Protein AF-U1FER7-F1 (afdb_monomer_lite)

pLDDT: mean 92.05, std 7.96, range [45.12, 98.44]

Secondary structure (DSSP, 8-state):
--S-----------S----PPPTT----GGGGG-------HHHHHHHHHTTS---HHHHHHHHHHHHHHHTT-GGGSPPTTS--HHHHHHHT-

Organism: NCBI:txid1160719

Sequence (93 aa):
PGGCQEALRIYLARDLSPAPRPDGFVPEGEERLMTADWEPLDDLVAAIQDGQCQSPTLVTGVLATALAKAQGRLDDLRPAHSPWPVMDRRRAR

Structure (mmCIF, N/CA/C/O backbone):
data_AF-U1FER7-F1
#
_entry.id   AF-U1FER7-F1
#
loop_
_atom_site.group_PDB
_atom_site.id
_atom_site.type_symbol
_atom_site.label_atom_id
_atom_site.label_alt_id
_atom_site.label_comp_id
_atom_site.label_asym_id
_atom_site.label_entity_id
_atom_site.label_seq_id
_atom_site.pdbx_PDB_ins_code
_atom_site.Cartn_x
_atom_site.Cartn_y
_atom_site.Cartn_z
_atom_site.occupancy
_atom_site.B_iso_or_equiv
_atom_site.auth_seq_id
_atom_site.auth_comp_id
_atom_site.auth_asym_id
_atom_site.auth_atom_id
_atom_site.pdbx_PDB_model_num
ATOM 1 N N . PRO A 1 1 ? -5.752 15.417 -8.898 1.00 45.12 1 PRO A N 1
ATOM 2 C CA . PRO A 1 1 ? -6.653 16.574 -9.145 1.00 45.12 1 PRO A CA 1
ATOM 3 C C . PRO A 1 1 ? -6.014 17.580 -10.114 1.00 45.12 1 PRO A C 1
ATOM 5 O O . PRO A 1 1 ? -4.794 17.590 -10.228 1.00 45.12 1 PRO A O 1
ATOM 8 N N . GLY A 1 2 ? -6.829 18.394 -10.798 1.00 67.00 2 GLY A N 1
ATOM 9 C CA . GLY A 1 2 ? -6.403 19.526 -11.639 1.00 67.00 2 GLY A CA 1
ATOM 10 C C . GLY A 1 2 ? -6.317 19.234 -13.141 1.00 67.00 2 GLY A C 1
ATOM 11 O O . GLY A 1 2 ? -6.990 19.899 -13.917 1.00 67.00 2 GLY A O 1
ATOM 12 N N . GLY A 1 3 ? -5.533 18.228 -13.543 1.00 76.06 3 GLY A N 1
ATOM 13 C CA . GLY A 1 3 ? -5.269 17.934 -14.965 1.00 76.06 3 GLY A CA 1
ATOM 14 C C . GLY A 1 3 ? -5.499 16.485 -15.403 1.00 76.06 3 GLY A C 1
ATOM 15 O O . GLY A 1 3 ? -5.516 16.208 -16.595 1.00 76.06 3 GLY A O 1
ATOM 16 N N . CYS A 1 4 ? -5.708 15.559 -14.461 1.00 75.69 4 CYS A N 1
ATOM 17 C CA . CYS A 1 4 ? -5.905 14.139 -14.749 1.00 75.69 4 CYS A CA 1
ATOM 18 C C . CYS A 1 4 ? -7.061 13.565 -13.919 1.00 75.69 4 CYS A C 1
ATOM 20 O O . CYS A 1 4 ? -7.165 13.833 -12.717 1.00 75.69 4 CYS A O 1
ATOM 22 N N . GLN A 1 5 ? -7.923 12.770 -14.562 1.00 80.44 5 GLN A N 1
ATOM 23 C CA . GLN A 1 5 ? -9.012 12.018 -13.921 1.00 80.44 5 GLN A CA 1
ATOM 24 C C . GLN A 1 5 ? -8.601 10.577 -13.580 1.00 80.44 5 GLN A C 1
ATOM 26 O O . GLN A 1 5 ? -9.411 9.649 -13.648 1.00 80.44 5 GLN A O 1
ATOM 31 N N . GLU A 1 6 ? -7.328 10.367 -13.258 1.00 86.06 6 GLU A N 1
ATOM 32 C CA . GLU A 1 6 ? -6.836 9.064 -12.836 1.00 86.06 6 GLU A CA 1
ATOM 33 C C . GLU A 1 6 ? -7.590 8.573 -11.595 1.00 86.06 6 GLU A C 1
ATOM 35 O O . GLU A 1 6 ? -7.840 9.321 -10.647 1.00 86.06 6 GLU A O 1
ATOM 40 N N . ALA A 1 7 ? -7.979 7.301 -11.625 1.00 89.12 7 ALA A N 1
ATOM 41 C CA . ALA A 1 7 ? -8.648 6.637 -10.523 1.00 89.12 7 ALA A CA 1
ATOM 42 C C . ALA A 1 7 ? -7.900 5.341 -10.240 1.00 89.12 7 ALA A C 1
ATOM 44 O O . ALA A 1 7 ? -7.705 4.522 -11.137 1.00 89.12 7 ALA A O 1
ATOM 45 N N . LEU A 1 8 ? -7.512 5.160 -8.983 1.00 92.12 8 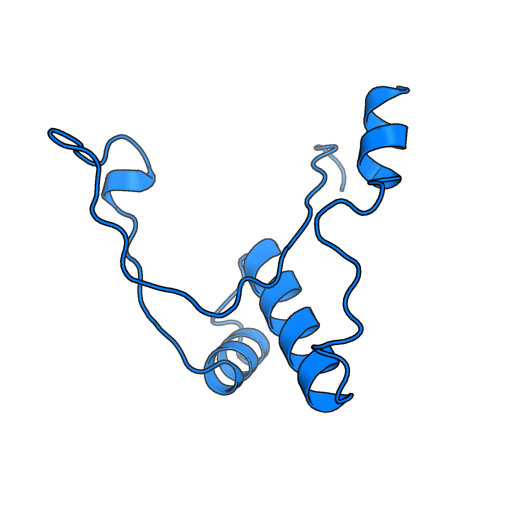LEU A N 1
ATOM 46 C CA . LEU A 1 8 ? -6.741 4.014 -8.533 1.00 92.12 8 LEU A CA 1
ATOM 47 C C . LEU A 1 8 ? -7.563 3.180 -7.559 1.00 92.12 8 LEU A C 1
ATOM 49 O O . LEU A 1 8 ? -8.363 3.697 -6.775 1.00 92.12 8 LEU A O 1
ATOM 53 N N . ARG A 1 9 ? -7.352 1.869 -7.616 1.00 94.81 9 ARG A N 1
ATOM 54 C CA . ARG A 1 9 ? -7.837 0.916 -6.626 1.00 94.81 9 ARG A CA 1
ATOM 55 C C . ARG A 1 9 ? -6.642 0.126 -6.132 1.00 94.81 9 ARG A C 1
ATOM 57 O O . ARG A 1 9 ? -5.977 -0.535 -6.917 1.00 94.81 9 ARG A O 1
ATOM 64 N N . ILE A 1 10 ? -6.411 0.207 -4.831 1.00 95.81 10 ILE A N 1
ATOM 65 C CA . ILE A 1 10 ? -5.315 -0.475 -4.151 1.00 95.81 10 ILE A CA 1
ATOM 66 C C . ILE A 1 10 ? -5.886 -1.730 -3.492 1.00 95.81 10 ILE A C 1
ATOM 68 O O . ILE A 1 10 ? -6.951 -1.676 -2.870 1.00 95.81 10 ILE A O 1
ATOM 72 N N . TYR A 1 11 ? -5.200 -2.854 -3.671 1.00 96.94 11 TYR A N 1
ATOM 73 C CA . TYR A 1 11 ? -5.566 -4.154 -3.114 1.00 96.94 11 TYR A CA 1
ATOM 74 C C . TYR A 1 11 ? -4.525 -4.586 -2.081 1.00 96.94 11 TYR A C 1
ATOM 76 O O . TYR A 1 11 ? -3.349 -4.263 -2.227 1.00 96.94 11 TYR A O 1
ATOM 84 N N . LEU A 1 12 ? -4.952 -5.351 -1.073 1.00 97.06 12 LEU A N 1
ATOM 85 C CA . LEU A 1 12 ? -4.053 -6.055 -0.161 1.00 97.06 12 LEU A CA 1
ATOM 86 C C . LEU A 1 12 ? -3.959 -7.518 -0.601 1.00 97.06 12 LEU A C 1
ATOM 88 O O . LEU A 1 12 ? -4.896 -8.289 -0.388 1.00 97.06 12 LEU A O 1
ATOM 92 N N . ALA A 1 13 ? -2.848 -7.886 -1.234 1.00 96.31 13 ALA A N 1
ATOM 93 C CA . ALA A 1 13 ? -2.550 -9.273 -1.569 1.00 96.31 13 ALA A CA 1
ATOM 94 C C . ALA A 1 13 ? -1.856 -9.953 -0.380 1.00 96.31 13 ALA A C 1
ATOM 96 O O . ALA A 1 13 ? -1.013 -9.352 0.284 1.00 96.31 13 ALA A O 1
ATOM 97 N N . ARG A 1 14 ? -2.244 -11.194 -0.092 1.00 94.69 14 ARG A N 1
ATOM 98 C CA . ARG A 1 14 ? -1.742 -12.010 1.023 1.00 94.69 14 ARG A CA 1
ATOM 99 C C . ARG A 1 14 ? -1.430 -13.409 0.506 1.00 94.69 14 ARG A C 1
ATOM 101 O O . ARG A 1 14 ? -1.808 -13.727 -0.619 1.00 94.69 14 ARG A O 1
ATOM 108 N N . ASP A 1 15 ? -0.733 -14.200 1.318 1.00 95.00 15 ASP A N 1
ATOM 109 C CA . ASP A 1 15 ? -0.347 -15.578 0.981 1.00 95.00 15 ASP A CA 1
ATOM 110 C C . ASP A 1 15 ? 0.463 -15.650 -0.324 1.00 95.00 15 ASP A C 1
ATOM 112 O O . ASP A 1 15 ? 0.188 -16.426 -1.237 1.00 95.00 15 ASP A O 1
ATOM 116 N N . LEU A 1 16 ? 1.456 -14.762 -0.422 1.00 95.00 16 LEU A N 1
ATOM 117 C CA . LEU A 1 16 ? 2.262 -14.570 -1.621 1.00 95.00 16 LEU A CA 1
ATOM 118 C C . LEU A 1 16 ? 3.262 -15.716 -1.802 1.00 95.00 16 LEU A C 1
ATOM 120 O O . LEU A 1 16 ? 3.926 -16.139 -0.856 1.00 95.00 16 LEU A O 1
ATOM 124 N N . SER A 1 17 ? 3.413 -16.168 -3.044 1.00 94.62 17 SER A N 1
ATOM 125 C CA . SER A 1 17 ? 4.412 -17.154 -3.449 1.00 94.62 17 SER A CA 1
ATOM 126 C C . SER A 1 17 ? 5.275 -16.609 -4.588 1.00 94.62 17 SER A C 1
ATOM 128 O O . SER A 1 17 ? 4.770 -15.836 -5.408 1.00 94.62 17 SER A O 1
ATOM 130 N N . PRO A 1 18 ? 6.547 -17.032 -4.705 1.00 92.31 18 PRO A N 1
ATOM 131 C CA . PRO A 1 18 ? 7.367 -16.694 -5.861 1.00 92.31 18 PRO A CA 1
ATOM 132 C C . PRO A 1 18 ? 6.693 -17.123 -7.170 1.00 92.31 18 PRO A C 1
ATOM 134 O O . PRO A 1 18 ? 6.191 -18.242 -7.277 1.00 92.31 18 PRO A O 1
ATOM 137 N N . ALA A 1 19 ? 6.715 -16.242 -8.168 1.00 89.88 19 ALA A N 1
ATOM 138 C CA . ALA A 1 19 ? 6.273 -16.534 -9.526 1.00 89.88 19 ALA A CA 1
ATOM 139 C C . ALA A 1 19 ? 7.449 -16.299 -10.487 1.00 89.88 19 ALA A C 1
ATOM 141 O O . ALA A 1 19 ? 8.043 -15.216 -10.453 1.00 89.88 19 ALA A O 1
ATOM 142 N N . PRO A 1 20 ? 7.827 -17.288 -11.317 1.00 87.56 20 PRO A N 1
ATOM 143 C CA . PRO A 1 20 ? 8.886 -17.094 -12.294 1.00 87.56 20 PRO A CA 1
ATOM 144 C C . PRO A 1 20 ? 8.451 -16.079 -13.352 1.00 87.56 20 PRO A C 1
ATOM 146 O O . PRO A 1 20 ? 7.268 -15.954 -13.679 1.00 87.56 20 PRO A O 1
ATOM 149 N N . ARG A 1 21 ? 9.426 -15.362 -13.914 1.00 86.12 21 ARG A N 1
ATOM 150 C CA . ARG A 1 21 ? 9.189 -14.553 -15.113 1.00 86.12 21 ARG A CA 1
ATOM 151 C C . ARG A 1 21 ? 8.862 -15.480 -16.294 1.00 86.12 21 ARG A C 1
ATOM 153 O O . ARG A 1 21 ? 9.397 -16.588 -16.329 1.00 86.12 21 ARG A O 1
ATOM 160 N N . PRO A 1 22 ? 8.018 -15.048 -17.250 1.00 89.31 22 PRO A N 1
ATOM 161 C CA . PRO A 1 22 ? 7.763 -15.823 -18.460 1.00 89.31 22 PRO A CA 1
ATOM 162 C C . PRO A 1 22 ? 9.055 -16.132 -19.224 1.00 89.31 22 PRO A C 1
ATOM 164 O O . PRO A 1 22 ?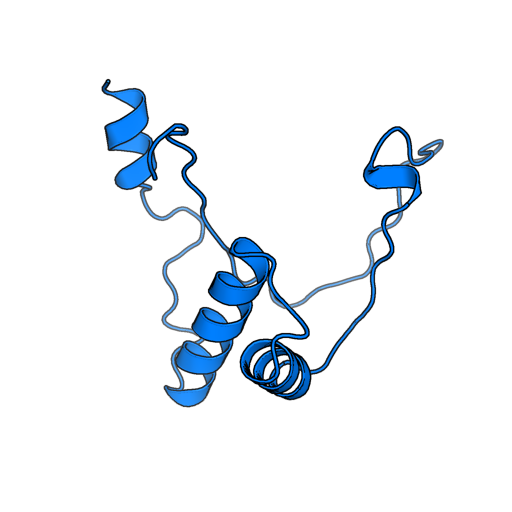 9.990 -15.326 -19.218 1.00 89.31 22 PRO A O 1
ATOM 167 N N . ASP A 1 23 ? 9.091 -17.270 -19.914 1.00 90.94 23 ASP A N 1
ATOM 168 C CA . ASP A 1 23 ? 10.243 -17.648 -20.732 1.00 90.94 23 ASP A CA 1
ATOM 169 C C . ASP A 1 23 ? 10.536 -16.580 -21.795 1.00 90.94 23 ASP A C 1
ATOM 171 O O . ASP A 1 23 ? 9.647 -16.129 -22.518 1.00 90.94 23 ASP A O 1
ATOM 175 N N . GLY A 1 24 ? 11.800 -16.157 -21.873 1.00 88.88 24 GLY A N 1
ATOM 176 C CA . GLY A 1 24 ? 12.245 -15.112 -22.799 1.00 88.88 24 GLY A CA 1
ATOM 177 C C . GLY A 1 24 ? 11.889 -13.679 -22.387 1.00 88.88 24 GLY A C 1
ATOM 178 O O . GLY A 1 24 ? 12.173 -12.757 -23.147 1.00 88.88 24 GLY A O 1
ATOM 179 N N . PHE A 1 25 ? 11.304 -13.459 -21.203 1.00 88.94 25 PHE A N 1
ATOM 180 C CA . PHE A 1 25 ? 11.007 -12.111 -20.720 1.00 88.94 25 PHE A CA 1
ATOM 181 C C . PHE A 1 25 ? 12.283 -11.338 -20.355 1.00 88.94 25 PHE A C 1
ATOM 183 O O . PHE A 1 25 ? 13.067 -11.756 -19.497 1.00 88.94 25 PHE A O 1
ATOM 190 N N . VAL A 1 26 ? 12.441 -10.157 -20.952 1.00 87.88 26 VAL A N 1
ATOM 191 C CA . VAL A 1 26 ? 13.509 -9.196 -20.657 1.00 87.88 26 VAL A CA 1
ATOM 192 C C . VAL A 1 26 ? 12.855 -7.857 -20.296 1.00 87.88 26 VAL A C 1
ATOM 194 O O . VAL A 1 26 ? 12.022 -7.392 -21.067 1.00 87.88 26 VAL A O 1
ATOM 197 N N . PRO A 1 27 ? 13.202 -7.220 -19.159 1.00 84.69 27 PRO A N 1
ATOM 198 C CA . PRO A 1 27 ? 12.689 -5.893 -18.825 1.00 84.69 27 PRO A CA 1
ATOM 199 C C . PRO A 1 27 ? 13.060 -4.841 -19.874 1.00 84.69 27 PRO A C 1
ATOM 201 O O . PRO A 1 27 ? 14.231 -4.679 -20.243 1.00 84.69 27 PRO A O 1
ATOM 204 N N . GLU A 1 28 ? 12.069 -4.071 -20.304 1.00 88.00 28 GLU A N 1
ATOM 205 C CA . GLU A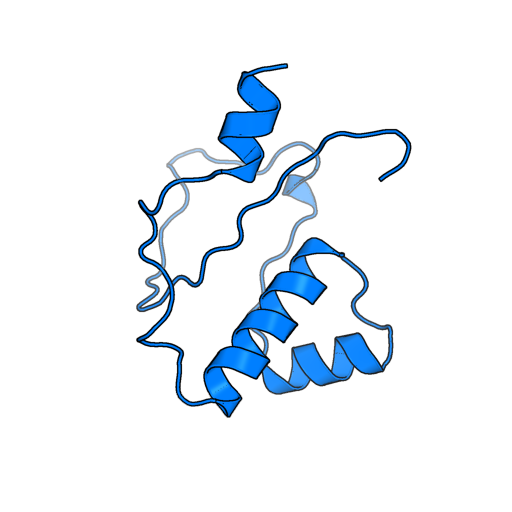 1 28 ? 12.211 -3.012 -21.301 1.00 88.00 28 GLU A CA 1
ATOM 206 C C . GLU A 1 28 ? 11.648 -1.683 -20.785 1.00 88.00 28 GLU A C 1
ATOM 208 O O . GLU A 1 28 ? 10.951 -1.629 -19.776 1.00 88.00 28 GLU A O 1
ATOM 213 N N . GLY A 1 29 ? 11.979 -0.584 -21.467 1.00 88.31 29 GLY A N 1
ATOM 214 C CA . GLY A 1 29 ? 11.470 0.744 -21.114 1.00 88.31 29 GLY A CA 1
ATOM 215 C C . GLY A 1 29 ? 11.778 1.152 -19.669 1.00 88.31 29 GLY A C 1
ATOM 216 O O . GLY A 1 29 ? 12.904 0.985 -19.196 1.00 88.31 29 GLY A O 1
ATOM 217 N N . GLU A 1 30 ? 10.770 1.699 -18.988 1.00 82.06 30 GLU A N 1
ATOM 218 C CA . GLU A 1 30 ? 10.857 2.147 -17.590 1.00 82.06 30 GLU A CA 1
ATOM 219 C C . GLU A 1 30 ? 11.169 0.990 -16.623 1.00 82.06 30 GLU A C 1
ATOM 221 O O . GLU A 1 30 ? 11.893 1.180 -15.646 1.00 82.06 30 GLU A O 1
ATOM 226 N N . GLU A 1 31 ? 10.725 -0.234 -16.935 1.00 80.31 31 GLU A N 1
ATOM 227 C CA . GLU A 1 31 ? 10.901 -1.413 -16.076 1.00 80.31 31 GLU A CA 1
ATOM 228 C C . GLU A 1 31 ? 12.357 -1.872 -15.974 1.00 80.31 31 GLU A C 1
ATOM 230 O O . GLU A 1 31 ? 12.736 -2.537 -15.009 1.00 80.31 31 GLU A O 1
ATOM 235 N N . ARG A 1 32 ? 13.208 -1.503 -16.941 1.00 85.50 32 ARG A N 1
ATOM 236 C CA . ARG A 1 32 ? 14.630 -1.883 -16.951 1.00 85.50 32 ARG A CA 1
ATOM 237 C C . ARG A 1 32 ? 15.381 -1.396 -15.712 1.00 85.50 32 ARG A C 1
ATOM 239 O O . ARG A 1 32 ? 16.375 -2.005 -15.327 1.00 85.50 32 ARG A O 1
ATOM 246 N N . LEU A 1 33 ? 14.925 -0.295 -15.122 1.00 86.88 33 LEU A N 1
ATOM 247 C CA . LEU A 1 33 ? 15.549 0.333 -13.960 1.00 86.88 33 LEU A CA 1
ATOM 248 C C . LEU A 1 33 ? 14.797 0.044 -12.656 1.00 86.88 33 LEU A C 1
ATOM 250 O O . LEU A 1 33 ? 15.212 0.520 -11.603 1.00 86.88 33 LEU A O 1
ATOM 254 N N . MET A 1 34 ? 13.700 -0.714 -12.709 1.00 88.00 34 MET A N 1
ATOM 255 C CA . MET A 1 34 ? 12.910 -1.034 -11.526 1.00 88.00 34 MET A CA 1
ATOM 256 C C . MET A 1 34 ? 13.546 -2.185 -10.748 1.00 88.00 34 MET A C 1
ATOM 258 O O . MET A 1 34 ? 13.812 -3.259 -11.293 1.00 88.00 34 MET A O 1
ATOM 262 N N . THR A 1 35 ? 13.740 -1.969 -9.452 1.00 89.25 35 THR A N 1
ATOM 263 C CA . THR A 1 35 ? 14.079 -3.015 -8.485 1.00 89.25 35 THR A CA 1
ATOM 264 C C . THR A 1 35 ? 12.849 -3.378 -7.660 1.00 89.25 35 THR A C 1
ATOM 266 O O . THR A 1 35 ? 11.846 -2.660 -7.653 1.00 89.25 35 THR A O 1
ATOM 269 N N . ALA A 1 36 ? 12.902 -4.533 -7.004 1.00 89.19 36 ALA A N 1
ATOM 270 C CA . ALA A 1 36 ? 11.856 -4.994 -6.109 1.00 89.19 36 ALA A CA 1
ATOM 271 C C . ALA A 1 36 ? 12.510 -5.556 -4.853 1.00 89.19 36 ALA A C 1
ATOM 273 O O . ALA A 1 36 ? 13.333 -6.465 -4.948 1.00 89.19 36 ALA A O 1
ATOM 274 N N . ASP A 1 37 ? 12.096 -5.033 -3.707 1.00 92.00 37 ASP A N 1
ATOM 275 C CA . ASP A 1 37 ? 12.641 -5.365 -2.400 1.00 92.00 37 ASP A CA 1
ATOM 276 C C . ASP A 1 37 ? 11.494 -5.543 -1.395 1.00 92.00 37 ASP A C 1
ATOM 278 O O . ASP A 1 37 ? 10.371 -5.073 -1.611 1.00 92.00 37 ASP A O 1
ATOM 282 N N . TRP A 1 38 ? 11.769 -6.268 -0.311 1.00 95.12 38 TRP A N 1
ATOM 283 C CA . TRP A 1 38 ? 10.826 -6.474 0.786 1.00 95.12 38 TRP A CA 1
ATOM 284 C C . TRP A 1 38 ? 11.213 -5.597 1.962 1.00 95.12 38 TRP A C 1
ATOM 286 O O . TRP A 1 38 ? 12.311 -5.735 2.486 1.00 95.12 38 TRP A O 1
ATOM 296 N N . GLU A 1 39 ? 10.274 -4.776 2.418 1.00 96.62 39 GLU A N 1
ATOM 297 C CA . GLU A 1 39 ? 10.481 -3.882 3.554 1.00 96.62 39 GLU A CA 1
ATOM 298 C C . GLU A 1 39 ? 9.429 -4.134 4.641 1.00 96.62 39 GLU A C 1
ATOM 300 O O . GLU A 1 39 ? 8.257 -4.390 4.319 1.00 96.62 39 GLU A O 1
ATOM 305 N N . PRO A 1 40 ? 9.793 -4.055 5.934 1.00 97.94 40 PRO A N 1
ATOM 306 C CA . PRO A 1 40 ? 8.820 -4.085 7.014 1.00 97.94 40 PRO A CA 1
ATOM 307 C C . PRO A 1 40 ? 7.807 -2.941 6.888 1.00 97.94 40 PRO A C 1
ATOM 309 O O . PRO A 1 40 ? 8.147 -1.796 6.597 1.00 97.94 40 PRO A O 1
ATOM 312 N N . LEU A 1 41 ? 6.534 -3.242 7.159 1.00 97.88 41 LEU A N 1
ATOM 313 C CA . LEU A 1 41 ? 5.458 -2.248 7.075 1.00 97.88 41 LEU A CA 1
ATOM 314 C C . LEU A 1 41 ? 5.718 -1.027 7.973 1.00 97.88 41 LEU A C 1
ATOM 316 O O . LEU A 1 41 ? 5.431 0.097 7.570 1.00 97.88 41 LEU A O 1
ATOM 320 N N . ASP A 1 42 ? 6.248 -1.251 9.175 1.00 98.25 42 ASP A N 1
ATOM 321 C CA . ASP A 1 42 ? 6.474 -0.185 10.152 1.00 98.25 42 ASP A CA 1
ATOM 322 C C . ASP A 1 42 ? 7.634 0.737 9.714 1.00 98.25 42 ASP A C 1
ATOM 324 O O . ASP A 1 42 ? 7.538 1.955 9.876 1.00 98.25 42 ASP A O 1
ATOM 328 N N . ASP A 1 43 ? 8.654 0.190 9.043 1.00 98.44 43 ASP A N 1
ATOM 329 C CA . ASP A 1 43 ? 9.763 0.962 8.465 1.00 98.44 43 ASP A CA 1
ATOM 330 C C . ASP A 1 43 ? 9.285 1.824 7.289 1.00 98.44 43 ASP A C 1
ATOM 332 O O . ASP A 1 43 ? 9.636 3.000 7.190 1.00 98.44 43 ASP A O 1
ATOM 336 N N . LEU A 1 44 ? 8.400 1.291 6.438 1.00 98.19 44 LEU A N 1
ATOM 337 C CA . LEU A 1 44 ? 7.765 2.072 5.371 1.00 98.19 44 LEU A CA 1
ATOM 338 C C . LEU A 1 44 ? 6.908 3.215 5.928 1.00 98.19 44 LEU A C 1
ATOM 340 O O . LEU A 1 44 ? 6.898 4.311 5.367 1.00 98.19 44 LEU A O 1
ATOM 344 N N . VAL A 1 45 ? 6.191 2.989 7.033 1.00 98.38 45 VAL A N 1
ATOM 345 C CA . VAL A 1 45 ? 5.422 4.045 7.707 1.00 98.38 45 VAL A CA 1
ATOM 346 C C . VAL A 1 45 ? 6.352 5.143 8.230 1.00 98.38 45 VAL A C 1
ATOM 348 O O . VAL A 1 45 ? 6.048 6.320 8.025 1.00 98.38 45 VAL A O 1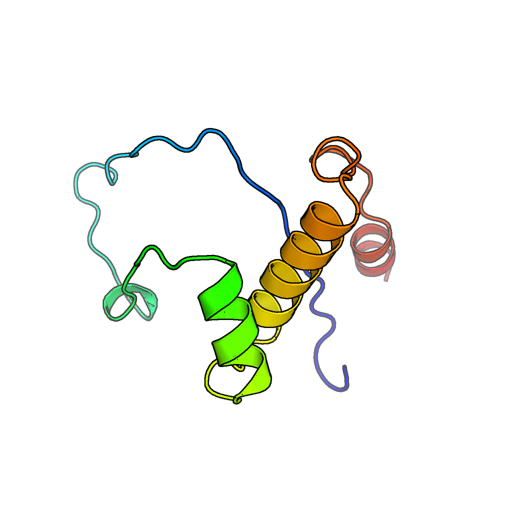
ATOM 351 N N . ALA A 1 46 ? 7.477 4.784 8.853 1.00 98.38 46 ALA A N 1
ATOM 352 C CA . ALA A 1 46 ? 8.481 5.747 9.305 1.00 98.38 46 ALA A CA 1
ATOM 353 C C . ALA A 1 46 ? 9.079 6.532 8.125 1.00 98.38 46 ALA A C 1
ATOM 355 O O . ALA A 1 46 ? 9.043 7.759 8.123 1.00 98.38 46 ALA A O 1
ATOM 356 N N . ALA A 1 47 ? 9.496 5.845 7.058 1.00 98.25 47 ALA A N 1
ATOM 357 C CA . ALA A 1 47 ? 10.051 6.470 5.858 1.00 98.25 47 ALA A CA 1
ATOM 358 C C . ALA A 1 47 ? 9.082 7.462 5.187 1.00 98.25 47 ALA A C 1
ATOM 360 O O . ALA A 1 47 ? 9.509 8.488 4.655 1.00 98.25 47 ALA A O 1
ATOM 361 N N . ILE A 1 48 ? 7.772 7.187 5.211 1.00 98.25 48 ILE A N 1
ATOM 362 C CA . ILE A 1 48 ? 6.744 8.128 4.740 1.00 98.25 48 ILE A CA 1
ATOM 363 C C . ILE A 1 48 ? 6.701 9.379 5.625 1.00 98.25 48 ILE A C 1
ATOM 365 O O . ILE A 1 48 ? 6.659 10.491 5.100 1.00 98.25 48 ILE A O 1
ATOM 369 N N . GLN A 1 49 ? 6.704 9.213 6.950 1.00 97.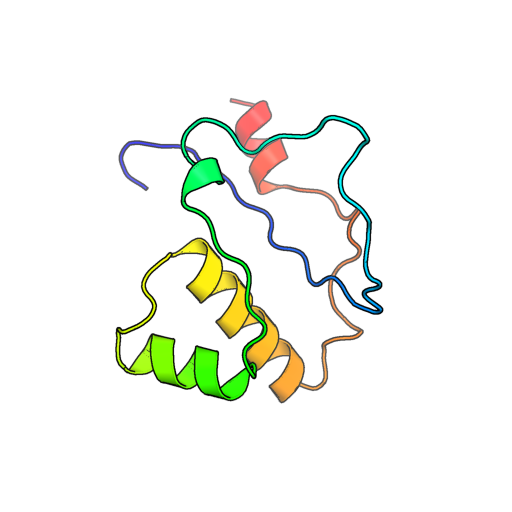81 49 GLN A N 1
ATOM 370 C CA . GLN A 1 49 ? 6.657 10.335 7.898 1.00 97.81 49 GLN A CA 1
ATOM 371 C C . GLN A 1 49 ? 7.924 11.198 7.830 1.00 97.81 49 GLN A C 1
ATOM 373 O O . GLN A 1 49 ? 7.830 12.421 7.913 1.00 97.81 49 GLN A O 1
ATOM 378 N N . ASP A 1 50 ? 9.070 10.573 7.564 1.00 98.19 50 ASP A N 1
ATOM 379 C CA . ASP A 1 50 ? 10.365 11.230 7.364 1.00 98.19 50 ASP A CA 1
ATOM 380 C C . ASP A 1 50 ? 10.535 11.821 5.949 1.00 98.19 50 ASP A C 1
ATOM 382 O O . ASP A 1 50 ? 11.595 12.350 5.600 1.00 98.19 50 ASP A O 1
ATOM 386 N N . GLY A 1 51 ? 9.511 11.717 5.096 1.00 97.69 51 GLY A N 1
ATOM 387 C CA . GLY A 1 51 ? 9.517 12.268 3.740 1.00 97.69 51 GLY A CA 1
ATOM 388 C C . GLY A 1 51 ? 10.450 11.551 2.759 1.00 97.69 51 GLY A C 1
ATOM 389 O O . GLY A 1 51 ? 10.683 12.071 1.666 1.00 97.69 51 GLY A O 1
ATOM 390 N N . GLN A 1 52 ? 10.957 10.367 3.112 1.00 97.69 52 GLN A N 1
ATOM 391 C CA . GLN A 1 52 ? 11.818 9.531 2.266 1.00 97.69 52 GLN A CA 1
ATOM 392 C C . GLN A 1 52 ? 11.021 8.709 1.243 1.00 97.69 52 GLN A C 1
ATOM 394 O O . GLN A 1 52 ? 11.570 8.230 0.255 1.00 97.69 52 GLN A O 1
ATOM 399 N N . CYS A 1 53 ? 9.710 8.573 1.445 1.00 94.81 53 CYS A N 1
ATOM 400 C CA . CYS A 1 53 ? 8.788 7.908 0.529 1.00 94.81 53 CYS A CA 1
ATOM 401 C C . CYS A 1 53 ? 7.643 8.853 0.151 1.00 94.81 53 CYS A C 1
ATOM 403 O O . CYS A 1 53 ? 6.843 9.239 0.998 1.00 94.81 53 CYS A O 1
ATOM 405 N N . GLN A 1 54 ? 7.555 9.217 -1.133 1.00 94.50 54 GLN A N 1
ATOM 406 C CA . GLN A 1 54 ? 6.646 10.278 -1.600 1.00 94.50 54 GLN A CA 1
ATOM 407 C C . GLN A 1 54 ? 5.680 9.843 -2.706 1.00 94.50 54 GLN A C 1
ATOM 409 O O . GLN A 1 54 ? 4.783 10.603 -3.065 1.00 94.50 54 GLN A O 1
ATOM 414 N N . SER A 1 55 ? 5.832 8.628 -3.248 1.00 95.00 55 SER A N 1
ATOM 415 C CA . SER A 1 55 ? 4.904 8.107 -4.255 1.00 95.00 55 SER A CA 1
ATOM 416 C C . SER A 1 55 ? 3.479 8.077 -3.679 1.00 95.00 55 SER A C 1
ATOM 418 O O . SER A 1 55 ? 3.238 7.347 -2.713 1.00 95.00 55 SER A O 1
ATOM 420 N N . PRO A 1 56 ? 2.510 8.831 -4.240 1.00 94.12 56 PRO A N 1
ATOM 421 C CA . PRO A 1 56 ? 1.179 8.953 -3.643 1.00 94.12 56 PRO A CA 1
ATOM 422 C C . PRO A 1 56 ? 0.446 7.614 -3.510 1.00 94.12 56 PRO A C 1
ATOM 424 O O . PRO A 1 56 ? -0.320 7.403 -2.567 1.00 94.12 56 PRO A O 1
ATOM 427 N N . THR A 1 57 ? 0.684 6.693 -4.447 1.00 95.56 57 THR A N 1
ATOM 428 C CA . THR A 1 57 ? 0.059 5.366 -4.463 1.00 95.56 57 THR A CA 1
ATOM 429 C C . THR A 1 57 ? 0.639 4.463 -3.379 1.00 95.56 57 THR A C 1
ATOM 431 O O . THR A 1 57 ? -0.126 3.821 -2.658 1.00 95.56 57 THR A O 1
ATOM 434 N N . LEU A 1 58 ? 1.963 4.495 -3.197 1.00 96.19 58 LEU A N 1
ATOM 435 C CA . LEU A 1 58 ? 2.662 3.800 -2.117 1.00 96.19 58 LEU A CA 1
ATOM 436 C C . LEU A 1 58 ? 2.211 4.332 -0.756 1.00 96.19 58 LEU A C 1
ATOM 438 O O . LEU A 1 58 ? 1.768 3.551 0.081 1.00 96.19 58 LEU A O 1
ATOM 442 N N . VAL A 1 59 ? 2.227 5.657 -0.569 1.00 97.88 59 VAL A N 1
ATOM 443 C CA . VAL A 1 59 ? 1.787 6.309 0.674 1.00 97.88 59 VAL A CA 1
ATOM 444 C C . VAL A 1 59 ? 0.362 5.886 1.034 1.00 97.88 59 VAL A C 1
ATOM 446 O O . VAL A 1 59 ? 0.097 5.471 2.161 1.00 97.88 59 VAL A O 1
ATOM 449 N N . THR A 1 60 ? -0.555 5.926 0.063 1.00 97.56 60 THR A N 1
ATOM 450 C CA . THR A 1 60 ? -1.954 5.540 0.285 1.00 97.56 60 THR A CA 1
ATOM 451 C C . THR A 1 60 ? -2.077 4.068 0.686 1.00 97.56 60 THR A C 1
ATOM 453 O O . THR A 1 60 ? -2.799 3.752 1.630 1.00 97.56 60 THR A O 1
ATOM 456 N N . GLY A 1 61 ? -1.385 3.159 -0.010 1.00 97.50 61 GLY A N 1
ATOM 457 C CA . GLY A 1 61 ? -1.464 1.721 0.257 1.00 97.50 61 GLY A CA 1
ATOM 458 C C . GLY A 1 61 ? -0.857 1.318 1.600 1.00 97.50 61 GLY A C 1
ATOM 459 O O . GLY A 1 61 ? -1.483 0.569 2.355 1.00 97.50 61 GLY A O 1
ATOM 460 N N . VAL A 1 62 ? 0.320 1.857 1.926 1.00 98.25 62 VAL A N 1
ATOM 461 C CA . VAL A 1 62 ? 1.028 1.599 3.190 1.00 98.25 62 VAL A CA 1
ATOM 462 C C . VAL A 1 62 ? 0.201 2.094 4.373 1.00 98.25 62 VAL A C 1
ATOM 464 O O . VAL A 1 62 ? -0.105 1.312 5.272 1.00 98.25 62 VAL A O 1
ATOM 467 N N . LEU A 1 63 ? -0.245 3.355 4.352 1.00 98.25 63 LEU A N 1
ATOM 468 C CA . LEU A 1 63 ? -1.005 3.927 5.468 1.00 98.25 63 LEU A CA 1
ATOM 469 C C . LEU A 1 63 ? -2.385 3.274 5.633 1.00 98.25 63 LEU A C 1
ATOM 471 O O . LEU A 1 63 ? -2.816 3.043 6.763 1.00 98.25 63 LEU A O 1
ATOM 475 N N . ALA A 1 64 ? -3.067 2.918 4.538 1.00 97.81 64 ALA A N 1
ATOM 476 C CA . ALA A 1 64 ? -4.330 2.179 4.613 1.00 97.81 64 ALA A CA 1
ATOM 477 C C . ALA A 1 64 ? -4.145 0.789 5.246 1.00 97.81 64 ALA A C 1
ATOM 479 O O . ALA A 1 64 ? -4.953 0.378 6.081 1.00 97.81 64 ALA A O 1
ATOM 480 N N . THR A 1 65 ? -3.068 0.086 4.884 1.00 98.12 65 THR A N 1
ATOM 481 C CA . THR A 1 65 ? -2.736 -1.231 5.446 1.00 98.12 65 THR A CA 1
ATOM 482 C C . THR A 1 65 ? -2.360 -1.127 6.923 1.00 98.12 65 THR A C 1
ATOM 484 O O . THR A 1 65 ? -2.876 -1.890 7.738 1.00 98.12 65 THR A O 1
ATOM 487 N N . ALA A 1 66 ? -1.522 -0.152 7.291 1.00 98.38 66 ALA A N 1
ATOM 488 C CA . ALA A 1 66 ? -1.131 0.101 8.676 1.00 98.38 66 ALA A CA 1
ATOM 489 C C . ALA A 1 66 ? -2.343 0.424 9.564 1.00 98.38 66 ALA A C 1
ATOM 491 O O . ALA A 1 66 ? -2.485 -0.147 10.645 1.00 98.38 66 ALA A O 1
ATOM 492 N N . LEU A 1 67 ? -3.268 1.263 9.082 1.00 98.38 67 LEU A N 1
ATOM 493 C CA . LEU A 1 67 ? -4.502 1.583 9.799 1.00 98.38 67 LEU A CA 1
ATOM 494 C C . LEU A 1 67 ? -5.396 0.350 9.981 1.00 98.38 67 LEU A C 1
ATOM 496 O O . LEU A 1 67 ? -5.878 0.099 11.084 1.00 98.38 67 LEU A O 1
ATOM 500 N N . ALA A 1 68 ? -5.601 -0.438 8.922 1.00 98.00 68 ALA A N 1
ATOM 501 C CA . ALA A 1 68 ? -6.399 -1.659 9.002 1.00 98.00 68 ALA A CA 1
ATOM 502 C C . ALA A 1 68 ? -5.783 -2.680 9.975 1.00 98.00 68 ALA A C 1
ATOM 504 O O . ALA A 1 68 ? -6.512 -3.279 10.766 1.00 98.00 68 ALA A O 1
ATOM 505 N N . LYS A 1 69 ? -4.450 -2.831 9.974 1.00 97.88 69 LYS A N 1
ATOM 506 C CA . LYS A 1 69 ? -3.705 -3.669 10.929 1.00 97.88 69 LYS A CA 1
ATOM 507 C C . LYS A 1 69 ? -3.897 -3.182 12.367 1.00 97.88 69 LYS A C 1
ATOM 509 O O . LYS A 1 69 ? -4.272 -3.980 13.219 1.00 97.88 69 LYS A O 1
ATOM 514 N N . ALA A 1 70 ? -3.714 -1.887 12.627 1.00 98.12 70 ALA A N 1
ATOM 515 C CA . ALA A 1 70 ? -3.872 -1.297 13.960 1.00 98.12 70 ALA A CA 1
ATOM 516 C C . ALA A 1 70 ? -5.304 -1.424 14.511 1.00 98.12 70 ALA A C 1
ATOM 518 O O . ALA A 1 70 ? -5.499 -1.538 15.717 1.00 98.12 70 ALA A O 1
ATOM 519 N N . GLN A 1 71 ? -6.306 -1.431 13.630 1.00 98.12 71 GLN A N 1
ATOM 520 C CA . GLN A 1 71 ? -7.710 -1.623 13.996 1.00 98.12 71 GLN A CA 1
ATOM 521 C C . GLN A 1 71 ? -8.122 -3.099 14.107 1.00 98.12 71 GLN A C 1
ATOM 523 O O . GLN A 1 71 ? -9.259 -3.367 14.484 1.00 98.12 71 GLN A O 1
ATOM 528 N N . GLY A 1 72 ? -7.250 -4.052 13.756 1.00 97.69 72 GLY A N 1
ATOM 529 C CA . GLY A 1 72 ? -7.599 -5.476 13.708 1.00 97.69 72 GLY A CA 1
ATOM 530 C C . GLY A 1 72 ? -8.583 -5.836 12.587 1.00 97.69 72 GLY A C 1
ATOM 531 O O . GLY A 1 72 ? -9.356 -6.772 12.731 1.00 97.69 72 GLY A O 1
ATOM 532 N N . ARG A 1 73 ? -8.581 -5.086 11.477 1.00 96.94 73 ARG A N 1
ATOM 533 C CA . ARG A 1 73 ? -9.596 -5.146 10.405 1.00 96.94 73 ARG A CA 1
ATOM 534 C C . ARG A 1 73 ? -9.068 -5.641 9.062 1.00 96.94 73 ARG A C 1
ATOM 536 O O . ARG A 1 73 ? -9.692 -5.405 8.030 1.00 96.94 73 ARG A O 1
ATOM 543 N N . LEU A 1 74 ? -7.909 -6.298 9.041 1.00 95.88 74 LEU A N 1
ATOM 544 C CA . LEU A 1 74 ? -7.340 -6.831 7.796 1.00 95.88 74 LEU A CA 1
ATOM 545 C C . LEU A 1 74 ? -8.266 -7.861 7.129 1.00 95.88 74 LEU A C 1
ATOM 547 O O . LEU A 1 74 ? -8.313 -7.929 5.902 1.00 95.88 74 LEU A O 1
ATOM 551 N N . ASP A 1 75 ? -9.034 -8.605 7.924 1.00 95.62 75 ASP A N 1
ATOM 552 C CA . ASP A 1 75 ? -9.996 -9.597 7.434 1.00 95.62 75 ASP A CA 1
ATOM 553 C C . ASP A 1 75 ? -11.368 -9.002 7.082 1.00 95.62 75 ASP A C 1
ATOM 555 O O . ASP A 1 75 ? -12.133 -9.615 6.342 1.00 95.62 75 ASP A O 1
ATOM 559 N N . ASP A 1 76 ? -11.636 -7.765 7.509 1.00 95.50 76 ASP A N 1
ATOM 560 C CA . ASP A 1 76 ? -12.873 -7.028 7.216 1.00 95.50 76 ASP A CA 1
ATOM 561 C C . ASP A 1 76 ? -12.746 -6.127 5.976 1.00 95.50 76 ASP A C 1
ATOM 563 O O . ASP A 1 76 ? -13.594 -5.263 5.711 1.00 95.50 76 ASP A O 1
ATOM 567 N N . LEU A 1 77 ? -11.656 -6.266 5.217 1.00 95.94 77 LEU A N 1
ATOM 568 C CA . LEU A 1 77 ? -11.468 -5.513 3.986 1.00 95.94 77 LEU A CA 1
ATOM 569 C C . LEU A 1 77 ? -12.479 -5.957 2.923 1.00 95.94 77 LEU A C 1
ATOM 571 O O . LEU A 1 77 ? -12.816 -7.127 2.761 1.00 95.94 77 LEU A O 1
ATOM 575 N N . ARG A 1 78 ? -12.942 -4.980 2.142 1.00 95.50 78 ARG A N 1
ATOM 576 C CA . ARG A 1 78 ? -13.859 -5.194 1.013 1.00 95.50 78 ARG A CA 1
ATOM 577 C C . ARG A 1 78 ? -13.310 -6.261 0.045 1.00 95.50 78 ARG A C 1
ATOM 579 O O . ARG A 1 78 ? -12.155 -6.135 -0.370 1.00 95.50 78 ARG A O 1
ATOM 586 N N . PRO A 1 79 ? -14.136 -7.223 -0.420 1.00 95.62 79 PRO A N 1
ATOM 587 C CA . PRO A 1 79 ? -13.725 -8.213 -1.415 1.00 95.62 79 PRO A CA 1
ATOM 588 C C . PRO A 1 79 ? -13.149 -7.579 -2.686 1.00 95.62 79 PRO A C 1
ATOM 590 O O . PRO A 1 79 ? -13.613 -6.520 -3.122 1.00 95.62 79 PRO A O 1
ATOM 593 N N . ALA A 1 80 ? -12.197 -8.251 -3.340 1.00 94.69 80 ALA A N 1
ATOM 594 C CA . ALA A 1 80 ? -11.530 -7.732 -4.542 1.00 94.69 80 ALA A CA 1
ATOM 595 C C . ALA A 1 80 ? -12.511 -7.391 -5.684 1.00 94.69 80 ALA A C 1
ATOM 597 O O . ALA A 1 80 ? -12.350 -6.385 -6.376 1.00 94.69 80 ALA A O 1
ATOM 598 N N . HIS A 1 81 ? -13.579 -8.180 -5.817 1.00 94.94 81 HIS A N 1
ATOM 599 C CA . HIS A 1 81 ? -14.633 -8.014 -6.820 1.00 94.94 81 HIS A CA 1
ATOM 600 C C . HIS A 1 81 ? -15.720 -6.999 -6.422 1.00 94.94 81 HIS A C 1
ATOM 602 O O . HIS A 1 81 ? -16.707 -6.844 -7.138 1.00 94.94 81 HIS A O 1
ATOM 608 N N . SER A 1 82 ? -15.564 -6.289 -5.299 1.00 96.56 82 SER A N 1
ATOM 609 C CA . SER A 1 82 ? -16.528 -5.265 -4.883 1.00 96.56 82 SER A CA 1
ATOM 610 C C . SER A 1 82 ? -16.699 -4.195 -5.971 1.00 96.56 82 SER A C 1
ATOM 612 O O . SER A 1 82 ? -15.685 -3.773 -6.556 1.00 96.56 82 SER A O 1
ATOM 614 N N . PRO A 1 83 ? -17.922 -3.661 -6.180 1.00 95.00 83 PRO A N 1
ATOM 615 C CA . PRO A 1 83 ? -18.185 -2.592 -7.144 1.00 95.00 83 PRO A CA 1
ATOM 616 C C . PRO A 1 83 ? -17.182 -1.441 -7.038 1.00 95.00 83 PRO A C 1
ATOM 618 O O . PRO A 1 83 ? -16.637 -1.179 -5.953 1.00 95.00 83 PRO A O 1
ATOM 621 N N . TRP A 1 84 ? -16.912 -0.744 -8.147 1.00 94.62 84 TRP A N 1
ATOM 622 C CA . TRP A 1 84 ? -15.991 0.399 -8.191 1.00 94.62 84 TRP A CA 1
ATOM 623 C C . TRP A 1 84 ? -16.710 1.706 -8.545 1.00 94.62 84 TRP A C 1
ATOM 625 O O . TRP A 1 84 ? -16.468 2.260 -9.616 1.00 94.62 84 TRP A O 1
ATOM 635 N N . PRO A 1 85 ? -17.480 2.295 -7.604 1.00 92.25 85 PRO A N 1
ATOM 636 C CA . PRO A 1 85 ? -18.317 3.459 -7.892 1.00 92.25 85 PRO A CA 1
ATOM 637 C C . PRO A 1 85 ? -17.578 4.660 -8.492 1.00 92.25 85 PRO A C 1
ATOM 639 O O . PRO A 1 85 ? -18.180 5.450 -9.210 1.00 92.25 85 PRO A O 1
ATOM 642 N N . VAL A 1 86 ? -16.291 4.842 -8.167 1.00 89.88 86 VAL A N 1
ATOM 643 C CA . VAL A 1 86 ? -15.462 5.920 -8.734 1.00 89.88 86 VAL A CA 1
ATOM 644 C C . VAL A 1 86 ? -15.177 5.675 -10.219 1.00 89.88 86 VAL A C 1
ATOM 646 O O . VAL A 1 86 ? -15.301 6.601 -11.015 1.00 89.88 86 VAL A O 1
ATOM 649 N N . MET A 1 87 ? -14.853 4.438 -10.609 1.00 88.88 87 MET A N 1
ATOM 650 C CA . MET A 1 87 ? -14.667 4.090 -12.020 1.00 88.88 87 MET A CA 1
ATOM 651 C C . MET A 1 87 ? -15.982 4.051 -12.784 1.00 88.88 87 MET A C 1
ATOM 653 O O . MET A 1 87 ? -16.013 4.507 -13.921 1.00 88.88 87 MET A O 1
ATOM 657 N N . ASP A 1 88 ? -17.064 3.582 -12.164 1.00 89.69 88 ASP A N 1
ATOM 658 C CA . ASP A 1 88 ? -18.391 3.594 -12.785 1.00 89.69 88 ASP A CA 1
ATOM 659 C C . ASP A 1 88 ? -18.816 5.035 -13.106 1.00 89.69 88 ASP A C 1
ATOM 661 O O . ASP A 1 88 ? -19.198 5.341 -14.234 1.00 89.69 88 ASP A O 1
ATOM 665 N N . ARG A 1 89 ? -18.621 5.963 -12.157 1.00 86.88 89 ARG A N 1
ATOM 666 C CA . ARG A 1 89 ? -18.845 7.403 -12.371 1.00 86.88 89 ARG A CA 1
ATOM 667 C C . ARG A 1 89 ? -17.946 8.008 -13.445 1.00 86.88 89 ARG A C 1
ATOM 669 O O . ARG A 1 89 ? -18.382 8.927 -14.127 1.00 86.88 89 ARG A O 1
ATOM 676 N N . ARG A 1 90 ? -16.704 7.536 -13.577 1.00 84.31 90 ARG A N 1
ATOM 677 C CA . ARG A 1 90 ? -15.778 7.995 -14.622 1.00 84.31 90 ARG A CA 1
ATOM 678 C C . ARG A 1 90 ? -16.190 7.489 -16.004 1.00 84.31 90 ARG A C 1
ATOM 680 O O . ARG A 1 90 ? -16.110 8.250 -16.951 1.00 84.31 90 ARG A O 1
ATOM 687 N N . ARG A 1 91 ? -16.624 6.231 -16.116 1.00 83.88 91 ARG A N 1
ATOM 688 C CA . ARG A 1 91 ? -17.075 5.613 -17.377 1.00 83.88 91 ARG A CA 1
ATOM 689 C C . ARG A 1 91 ? -18.398 6.179 -17.887 1.00 83.88 91 ARG A C 1
ATOM 691 O O . ARG A 1 91 ? -18.667 6.088 -19.075 1.00 83.88 91 ARG A O 1
ATOM 698 N N . ALA A 1 92 ? -19.223 6.713 -16.990 1.00 85.88 92 ALA A N 1
ATOM 699 C CA . ALA A 1 92 ? -20.499 7.336 -17.326 1.00 85.88 92 ALA A CA 1
ATOM 700 C C . ALA A 1 92 ? -20.380 8.800 -17.805 1.00 85.88 92 ALA A C 1
ATOM 702 O O . ALA A 1 92 ? -21.405 9.414 -18.092 1.00 85.88 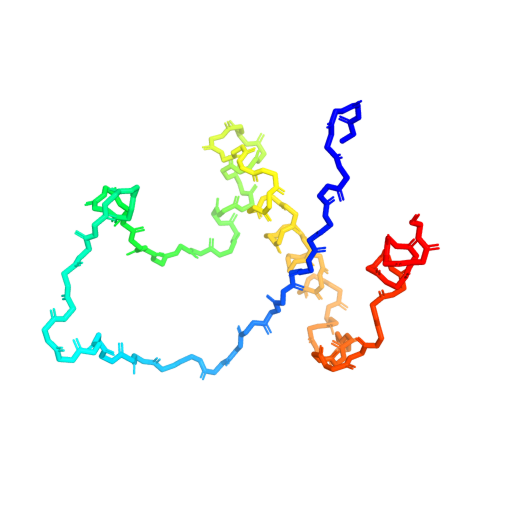92 ALA A O 1
ATOM 703 N N . ARG A 1 93 ? -19.170 9.371 -17.827 1.00 75.38 93 ARG A N 1
ATOM 704 C CA . ARG A 1 93 ? -18.875 10.716 -18.343 1.00 75.38 93 ARG A CA 1
ATOM 705 C C . ARG A 1 93 ? -18.272 10.620 -19.733 1.00 75.38 93 ARG A C 1
ATOM 707 O O . ARG A 1 93 ? -18.582 11.525 -20.532 1.00 75.38 93 ARG A O 1
#

Radius of gyration: 16.6 Å; chains: 1; bounding box: 36×37×37 Å

Foldseek 3Di:
DPPDLDDDDDDDDPPDDDDDDPPPDDDDDPRNPDDDDDDDLVVLVVCVVVVVDDDPNSNVRSVVVVVCVVVVNPVVDDDPPDDDVSVVVVVVD